Protein AF-A0A3D5HIS6-F1 (afdb_monomer_lite)

Structure (mmCIF, N/CA/C/O backbone):
data_AF-A0A3D5HIS6-F1
#
_entry.id   AF-A0A3D5HIS6-F1
#
loop_
_atom_site.group_PDB
_atom_site.id
_atom_site.type_symbol
_atom_site.label_atom_id
_atom_site.label_alt_id
_atom_site.label_comp_id
_atom_site.label_asym_id
_atom_site.label_entity_id
_atom_site.label_seq_id
_atom_site.pdbx_PDB_ins_code
_atom_site.Cartn_x
_atom_site.Cartn_y
_atom_site.Cartn_z
_atom_site.occupancy
_atom_site.B_iso_or_equiv
_atom_site.auth_seq_id
_atom_site.auth_comp_id
_atom_site.auth_asym_id
_atom_site.auth_atom_id
_atom_site.pdbx_PDB_model_num
ATOM 1 N N . MET A 1 1 ? -18.013 5.387 -0.058 1.00 93.88 1 MET A N 1
ATOM 2 C CA . MET A 1 1 ? -17.247 4.562 -1.020 1.00 93.88 1 MET A CA 1
ATOM 3 C C . MET A 1 1 ? -16.150 5.426 -1.607 1.00 93.88 1 MET A C 1
ATOM 5 O O . MET A 1 1 ? -16.463 6.542 -2.001 1.00 93.88 1 MET A O 1
ATOM 9 N N . LEU A 1 2 ? -14.917 4.927 -1.665 1.00 98.25 2 LEU A N 1
ATOM 10 C CA . LEU A 1 2 ? -13.799 5.549 -2.381 1.00 98.25 2 LEU A CA 1
ATOM 11 C C . LEU A 1 2 ? -13.524 4.740 -3.655 1.00 98.25 2 LEU A C 1
ATOM 13 O O . LEU A 1 2 ? -13.528 3.511 -3.612 1.00 98.25 2 LEU A O 1
ATOM 17 N N . VAL A 1 3 ? -13.306 5.417 -4.781 1.00 98.50 3 VAL A N 1
ATOM 18 C CA . VAL A 1 3 ? -12.911 4.791 -6.050 1.00 98.50 3 VAL A CA 1
ATOM 19 C C . VAL A 1 3 ? -11.575 5.385 -6.457 1.00 98.50 3 VAL A C 1
ATOM 21 O O . VAL A 1 3 ? -11.476 6.602 -6.593 1.00 98.50 3 VAL A O 1
ATOM 24 N N . ILE A 1 4 ? -10.573 4.533 -6.662 1.00 98.25 4 ILE A N 1
ATOM 25 C CA . ILE A 1 4 ? -9.292 4.934 -7.246 1.00 98.25 4 ILE A CA 1
ATOM 26 C C . ILE A 1 4 ? -9.256 4.338 -8.646 1.00 98.25 4 ILE A C 1
ATOM 28 O O . ILE A 1 4 ? -9.513 3.146 -8.819 1.00 98.25 4 ILE A O 1
ATOM 32 N N . ARG A 1 5 ? -8.994 5.181 -9.643 1.00 97.88 5 ARG A N 1
ATOM 33 C CA . ARG A 1 5 ? -8.943 4.793 -11.049 1.00 97.88 5 ARG A CA 1
ATOM 34 C C . ARG A 1 5 ? -7.647 5.297 -11.657 1.00 97.88 5 ARG A C 1
ATOM 36 O O . ARG A 1 5 ? -7.387 6.497 -11.619 1.00 97.88 5 ARG A O 1
ATOM 43 N N . ASP A 1 6 ? -6.903 4.384 -12.255 1.00 95.81 6 ASP A N 1
ATOM 44 C CA . ASP A 1 6 ? -5.800 4.706 -13.142 1.00 95.81 6 ASP A CA 1
ATOM 45 C C . ASP A 1 6 ? -6.384 5.163 -14.486 1.00 95.81 6 ASP A C 1
ATOM 47 O O . ASP A 1 6 ? -7.017 4.390 -15.204 1.00 95.81 6 ASP A O 1
ATOM 51 N N . THR A 1 7 ? -6.280 6.453 -14.796 1.00 96.25 7 THR A N 1
ATOM 52 C CA . THR A 1 7 ? -6.927 7.047 -15.976 1.00 96.25 7 THR A CA 1
ATOM 53 C C . THR A 1 7 ? -6.149 6.833 -17.269 1.00 96.25 7 THR A C 1
ATOM 55 O O . THR A 1 7 ? -6.760 6.896 -18.334 1.00 96.25 7 THR A O 1
ATOM 58 N N . HIS A 1 8 ? -4.845 6.561 -17.186 1.00 94.50 8 HIS A N 1
ATOM 59 C CA . HIS A 1 8 ? -3.951 6.477 -18.346 1.00 94.50 8 HIS A CA 1
ATOM 60 C C . HIS A 1 8 ? -3.177 5.155 -18.425 1.00 94.50 8 HIS A C 1
ATOM 62 O O . HIS A 1 8 ? -2.497 4.926 -19.421 1.00 94.50 8 HIS A O 1
ATOM 68 N N . GLY A 1 9 ? -3.327 4.276 -17.433 1.00 92.06 9 GLY A N 1
ATOM 69 C CA . GLY A 1 9 ? -2.542 3.055 -17.319 1.00 92.06 9 GLY A CA 1
ATOM 70 C C . GLY A 1 9 ? -1.185 3.329 -16.668 1.00 92.06 9 GLY A C 1
ATOM 71 O O . GLY A 1 9 ? -0.690 4.458 -16.667 1.00 92.06 9 GLY A O 1
ATOM 72 N N . GLN A 1 10 ? -0.576 2.271 -16.138 1.00 90.56 10 GLN A N 1
ATOM 73 C CA . GLN A 1 10 ? 0.780 2.248 -15.581 1.00 90.56 10 GLN A CA 1
ATOM 74 C C . GLN A 1 10 ? 1.061 3.229 -14.420 1.00 90.56 10 GLN A C 1
ATOM 76 O O . GLN A 1 10 ? 2.220 3.415 -14.049 1.00 90.56 10 GLN A O 1
ATOM 81 N N . GLN A 1 11 ? 0.046 3.834 -13.791 1.00 94.50 11 GLN A N 1
ATOM 82 C CA . GLN A 1 11 ? 0.251 4.698 -12.622 1.00 94.50 11 GLN A CA 1
ATOM 83 C C . GLN A 1 11 ? 0.082 3.908 -11.321 1.00 94.50 11 GLN A C 1
ATOM 85 O O . GLN A 1 11 ? -1.035 3.600 -10.906 1.00 94.50 11 GLN A O 1
ATOM 90 N N . ALA A 1 12 ? 1.184 3.677 -10.607 1.00 95.69 12 ALA A N 1
ATOM 91 C CA . ALA A 1 12 ? 1.134 3.177 -9.234 1.00 95.69 12 ALA A CA 1
ATOM 92 C C . ALA A 1 12 ? 0.640 4.260 -8.256 1.00 95.69 12 ALA A C 1
ATOM 94 O O . ALA A 1 12 ? 0.993 5.438 -8.383 1.00 95.69 12 ALA A O 1
ATOM 95 N N . VAL A 1 13 ? -0.152 3.864 -7.257 1.00 97.75 13 VAL A N 1
ATOM 96 C CA . VAL A 1 13 ? -0.633 4.761 -6.195 1.00 97.75 13 VAL A CA 1
ATOM 97 C C . VAL A 1 13 ? -0.320 4.163 -4.833 1.00 97.75 13 VAL A C 1
ATOM 99 O O . VAL A 1 13 ? -0.881 3.135 -4.451 1.00 97.75 13 VAL A O 1
ATOM 102 N N . ASP A 1 14 ? 0.513 4.857 -4.071 1.00 98.56 14 ASP A N 1
ATOM 103 C CA . ASP A 1 14 ? 0.811 4.483 -2.697 1.00 98.56 14 ASP A CA 1
ATOM 104 C C . ASP A 1 14 ? -0.322 4.985 -1.801 1.00 98.56 14 ASP A C 1
ATOM 106 O O . ASP A 1 14 ? -0.794 6.121 -1.926 1.00 98.56 14 ASP A O 1
ATOM 110 N N . PHE A 1 15 ? -0.765 4.136 -0.879 1.00 98.81 15 PHE A N 1
ATOM 111 C CA . PHE A 1 15 ? -1.974 4.356 -0.103 1.00 98.81 15 PHE A CA 1
ATOM 112 C C . PHE A 1 15 ? -1.792 4.015 1.373 1.00 98.81 15 PHE A C 1
ATOM 114 O O . PHE A 1 15 ? -1.429 2.892 1.733 1.00 98.81 15 PHE A O 1
ATOM 121 N N . LEU A 1 16 ? -2.135 4.974 2.227 1.00 98.81 16 LEU A N 1
ATOM 122 C CA . LEU A 1 16 ? -2.223 4.820 3.674 1.00 98.81 16 LEU A CA 1
ATOM 123 C C . LEU A 1 16 ? -3.676 5.002 4.118 1.00 98.81 16 LEU A C 1
ATOM 125 O O . LEU A 1 16 ? -4.426 5.795 3.543 1.00 98.81 16 LEU A O 1
ATOM 129 N N . CYS A 1 17 ? -4.076 4.284 5.165 1.00 98.75 17 CYS A N 1
ATOM 130 C CA . CYS A 1 17 ? -5.354 4.524 5.820 1.00 98.75 17 CYS A CA 1
ATOM 131 C C . CYS A 1 17 ? -5.275 4.374 7.338 1.00 98.75 17 CYS A C 1
ATOM 133 O O . CYS A 1 17 ? -4.459 3.617 7.868 1.00 98.75 17 CYS A O 1
ATOM 135 N N . TYR A 1 18 ? -6.139 5.118 8.020 1.00 98.75 18 TYR A N 1
ATOM 136 C CA . TYR A 1 18 ? -6.162 5.264 9.471 1.00 98.75 18 TYR A CA 1
ATOM 137 C C . TYR A 1 18 ? -7.598 5.252 9.978 1.00 98.75 18 TYR A C 1
ATOM 139 O O . TYR A 1 18 ? -8.512 5.669 9.260 1.00 98.75 18 TYR A O 1
ATOM 147 N N . ASP A 1 19 ? -7.793 4.849 11.230 1.00 98.62 19 ASP A N 1
ATOM 148 C CA . ASP A 1 19 ? -9.016 5.178 11.952 1.00 98.62 19 ASP A CA 1
ATOM 149 C C . ASP A 1 19 ? -9.089 6.703 12.122 1.00 98.62 19 ASP A C 1
ATOM 151 O O . ASP A 1 19 ? -8.255 7.300 12.804 1.00 98.62 19 ASP A O 1
ATOM 155 N N . ALA A 1 20 ? -10.065 7.351 11.482 1.00 98.12 20 ALA A N 1
ATOM 156 C CA . ALA A 1 20 ? -10.163 8.811 11.513 1.00 98.12 20 ALA A CA 1
ATOM 157 C C . ALA A 1 20 ? -10.425 9.346 12.929 1.00 98.12 20 ALA A C 1
ATOM 159 O O . ALA A 1 20 ? -10.013 10.459 13.252 1.00 98.12 20 ALA A O 1
ATOM 160 N N . ASP A 1 21 ? -11.080 8.546 13.774 1.00 97.81 21 ASP A N 1
ATOM 161 C CA . ASP A 1 21 ? -11.420 8.925 15.145 1.00 97.81 21 ASP A CA 1
ATOM 162 C C . ASP A 1 21 ? -10.237 8.686 16.111 1.00 97.81 21 ASP A C 1
ATOM 164 O O . ASP A 1 21 ? -10.213 9.213 17.226 1.00 97.81 21 ASP A O 1
ATOM 168 N N . LYS A 1 22 ? -9.232 7.904 15.687 1.00 97.31 22 LYS A N 1
ATOM 169 C CA . LYS A 1 22 ? -8.002 7.623 16.439 1.00 97.31 22 LYS A CA 1
ATOM 170 C C . LYS A 1 22 ? -6.831 7.326 15.482 1.00 97.31 22 LYS A C 1
ATOM 172 O O . LYS A 1 22 ? -6.452 6.166 15.344 1.00 97.31 22 LYS A O 1
ATOM 177 N N . PRO A 1 23 ? -6.180 8.345 14.886 1.00 96.69 23 PRO A N 1
ATOM 178 C CA . PRO A 1 23 ? -5.176 8.132 13.831 1.00 96.69 23 PRO A CA 1
ATOM 179 C C . PRO A 1 23 ? -3.915 7.352 14.240 1.00 96.69 23 PRO A C 1
ATOM 181 O O . PRO A 1 23 ? -3.133 6.945 13.383 1.00 96.69 23 PRO A O 1
ATOM 184 N N . SER A 1 24 ? -3.699 7.121 15.540 1.00 96.75 24 SER A N 1
ATOM 185 C CA . SER A 1 24 ? -2.661 6.202 16.021 1.00 96.75 24 SER A CA 1
ATOM 186 C C . SER A 1 24 ? -2.982 4.727 15.759 1.00 96.75 24 SER A C 1
ATOM 188 O O . SER A 1 24 ? -2.067 3.910 15.778 1.00 96.75 24 SER A O 1
ATOM 190 N N . ASP A 1 25 ? -4.248 4.384 15.501 1.00 98.38 25 ASP A N 1
ATOM 191 C CA . ASP A 1 25 ? -4.669 3.071 15.020 1.00 98.38 25 ASP A CA 1
ATOM 192 C C . ASP A 1 25 ? -4.777 3.103 13.491 1.00 98.38 25 ASP A C 1
ATOM 194 O O . ASP A 1 25 ? -5.645 3.747 12.896 1.00 98.38 25 ASP A O 1
ATOM 198 N N . ARG A 1 26 ? -3.816 2.456 12.847 1.00 98.06 26 ARG A N 1
ATOM 199 C CA . ARG A 1 26 ? -3.457 2.683 11.445 1.00 98.06 26 ARG A CA 1
ATOM 200 C C . ARG A 1 26 ? -3.283 1.377 10.706 1.00 98.06 26 ARG A C 1
ATOM 202 O O . ARG A 1 26 ? -3.137 0.338 11.343 1.00 98.06 26 ARG A O 1
ATOM 209 N N . TYR A 1 27 ? -3.318 1.432 9.378 1.00 98.75 27 TYR A N 1
ATOM 210 C CA . TYR A 1 27 ? -3.197 0.252 8.531 1.00 98.75 27 TYR A CA 1
ATOM 211 C C . TYR A 1 27 ? -2.015 -0.641 8.923 1.00 98.75 27 TYR A C 1
ATOM 213 O O . TYR A 1 27 ? -0.893 -0.181 9.127 1.00 98.75 27 TYR A O 1
ATOM 221 N N . SER A 1 28 ? -2.296 -1.937 8.969 1.00 98.69 28 SER A N 1
ATOM 222 C CA . SER A 1 28 ? -1.366 -2.988 9.327 1.00 98.69 28 SER A CA 1
ATOM 223 C C . SER A 1 28 ? -1.321 -4.021 8.206 1.00 98.69 28 SER A C 1
ATOM 225 O O . SER A 1 28 ? -2.204 -4.880 8.071 1.00 98.69 28 SER A O 1
ATOM 227 N N . ALA A 1 29 ? -0.262 -3.952 7.397 1.00 98.56 29 ALA A N 1
ATOM 228 C CA . ALA A 1 29 ? 0.006 -4.946 6.361 1.00 98.56 29 ALA A CA 1
ATOM 229 C C . ALA A 1 29 ? 0.113 -6.355 6.962 1.00 98.56 29 ALA A C 1
ATOM 231 O O . ALA A 1 29 ? -0.441 -7.310 6.425 1.00 98.56 29 ALA A O 1
ATOM 232 N N . THR A 1 30 ? 0.740 -6.488 8.134 1.00 98.31 30 THR A N 1
ATOM 233 C CA . THR A 1 30 ? 0.925 -7.781 8.806 1.00 98.31 30 THR A CA 1
ATOM 234 C C . THR A 1 30 ? -0.398 -8.395 9.256 1.00 98.31 30 THR A C 1
ATOM 236 O O . THR A 1 30 ? -0.620 -9.583 9.016 1.00 98.31 30 THR A O 1
ATOM 239 N N . ASN A 1 31 ? -1.306 -7.618 9.859 1.00 98.56 31 ASN A N 1
ATOM 240 C CA . ASN A 1 31 ? -2.640 -8.117 10.206 1.00 98.56 31 ASN A CA 1
ATOM 241 C C . ASN A 1 31 ? -3.441 -8.477 8.953 1.00 98.56 31 ASN A C 1
ATOM 243 O O . ASN A 1 31 ? -4.058 -9.539 8.921 1.00 98.56 31 ASN A O 1
ATOM 247 N N . THR A 1 32 ? -3.377 -7.641 7.917 1.00 98.75 32 THR A N 1
ATOM 248 C CA . THR A 1 32 ? -4.067 -7.877 6.643 1.00 98.75 32 THR A CA 1
ATOM 249 C C . THR A 1 32 ? -3.622 -9.186 6.002 1.00 98.75 32 THR A C 1
ATOM 251 O O . THR A 1 32 ? -4.456 -10.066 5.786 1.00 98.75 32 THR A O 1
ATOM 254 N N . VAL A 1 33 ? -2.314 -9.371 5.807 1.00 98.62 33 VAL A N 1
ATOM 255 C CA . VAL A 1 33 ? -1.724 -10.588 5.229 1.00 98.62 33 VAL A CA 1
ATOM 256 C C . VAL A 1 33 ? -2.042 -11.823 6.070 1.00 98.62 33 VAL A C 1
ATOM 258 O O . VAL A 1 33 ? -2.487 -12.836 5.532 1.00 98.62 33 VAL A O 1
ATOM 261 N N . LYS A 1 34 ? -1.872 -11.740 7.396 1.00 98.44 34 LYS A N 1
ATOM 262 C CA . LYS A 1 34 ? -2.134 -12.849 8.327 1.00 98.44 34 LYS A CA 1
ATOM 263 C C . LYS A 1 34 ? -3.588 -13.311 8.284 1.00 98.44 34 LYS A C 1
ATOM 265 O O . LYS A 1 34 ? -3.839 -14.510 8.247 1.00 98.44 34 LYS A O 1
ATOM 270 N N . VAL A 1 35 ? -4.540 -12.378 8.323 1.00 98.31 35 VAL A N 1
ATOM 271 C CA . VAL A 1 35 ? -5.971 -12.713 8.382 1.00 98.31 35 VAL A CA 1
ATOM 272 C C . VAL A 1 35 ? -6.465 -13.254 7.044 1.00 98.31 35 VAL A C 1
ATOM 274 O O . VAL A 1 35 ? -7.251 -14.197 7.028 1.00 98.31 35 VAL A O 1
ATOM 277 N N . GLN A 1 36 ? -6.010 -12.685 5.926 1.00 97.88 36 GLN A N 1
ATOM 278 C CA . GLN A 1 36 ? -6.449 -13.137 4.605 1.00 97.88 36 GLN A CA 1
ATOM 279 C C . GLN A 1 36 ? -5.681 -14.362 4.080 1.00 97.88 36 GLN A C 1
ATOM 281 O O . GLN A 1 36 ? -6.141 -15.004 3.140 1.00 97.88 36 GLN A O 1
ATOM 286 N N . GLY A 1 37 ? -4.510 -14.674 4.649 1.00 98.06 37 GLY A N 1
ATOM 287 C CA . GLY A 1 37 ? -3.656 -15.783 4.212 1.00 98.06 37 GLY A CA 1
ATOM 288 C C . GLY A 1 37 ? -3.012 -15.574 2.836 1.00 98.06 37 GLY A C 1
ATOM 289 O O . GLY A 1 37 ? -2.727 -16.543 2.139 1.00 98.06 37 GLY A O 1
ATOM 290 N N . ASN A 1 38 ? -2.819 -14.323 2.414 1.00 97.62 38 ASN A N 1
ATOM 291 C CA . ASN A 1 38 ? -2.268 -13.957 1.108 1.00 97.62 38 ASN A CA 1
ATOM 292 C C . ASN A 1 38 ? -1.446 -12.668 1.246 1.00 97.62 38 ASN A C 1
ATOM 294 O O . ASN A 1 38 ? -1.817 -11.788 2.019 1.00 97.62 38 ASN A O 1
ATOM 298 N N . VAL A 1 39 ? -0.344 -12.543 0.511 1.00 97.31 39 VAL A N 1
ATOM 299 C CA . VAL A 1 39 ? 0.499 -11.337 0.509 1.00 97.31 39 VAL A CA 1
ATOM 300 C C . VAL A 1 39 ? -0.026 -10.231 -0.408 1.00 97.31 39 VAL A C 1
ATOM 302 O O . VAL A 1 39 ? 0.355 -9.078 -0.243 1.00 97.31 39 VAL A O 1
ATOM 305 N N . TYR A 1 40 ? -0.921 -10.565 -1.340 1.00 98.06 40 TYR A N 1
ATOM 306 C CA . TYR A 1 40 ? -1.514 -9.607 -2.267 1.00 98.06 40 TYR A CA 1
ATOM 307 C C . TYR A 1 40 ? -2.856 -9.090 -1.773 1.00 98.06 40 TYR A C 1
ATOM 309 O O . TYR A 1 40 ? -3.728 -9.859 -1.366 1.00 98.06 40 TYR A O 1
ATOM 317 N N . VAL A 1 41 ? -3.045 -7.780 -1.862 1.00 98.50 41 VAL A N 1
ATOM 318 C CA . VAL A 1 41 ? -4.341 -7.135 -1.649 1.00 98.50 41 VAL A CA 1
ATOM 319 C C . VAL A 1 41 ? -5.136 -7.203 -2.954 1.00 98.50 41 VAL A C 1
ATOM 321 O O . VAL A 1 41 ? -4.596 -6.927 -4.022 1.00 98.50 41 VAL A O 1
ATOM 324 N N . GLY A 1 42 ? -6.419 -7.555 -2.879 1.00 98.25 42 GLY A N 1
ATOM 325 C CA . GLY A 1 42 ? -7.305 -7.583 -4.043 1.00 98.25 42 GLY A CA 1
ATOM 326 C C . GLY A 1 42 ? -8.776 -7.649 -3.647 1.00 98.25 42 GLY A C 1
ATOM 327 O O . GLY A 1 42 ? -9.127 -7.441 -2.483 1.00 98.25 42 GLY A O 1
ATOM 328 N N . LYS A 1 43 ? -9.672 -7.934 -4.600 1.00 98.62 43 LYS A N 1
ATOM 329 C CA . LYS A 1 43 ? -11.118 -8.046 -4.321 1.00 98.62 43 LYS A CA 1
ATOM 330 C C . LYS A 1 43 ? -11.401 -8.981 -3.137 1.00 98.62 43 LYS A C 1
ATOM 332 O O . LYS A 1 43 ? -11.035 -10.149 -3.143 1.00 98.62 43 LYS A O 1
ATOM 337 N N . GLY A 1 44 ? -12.155 -8.481 -2.160 1.00 98.50 44 GLY A N 1
ATOM 338 C CA . GLY A 1 44 ? -12.547 -9.220 -0.960 1.00 98.50 44 GLY A CA 1
ATOM 339 C C . GLY A 1 44 ? -11.639 -8.982 0.245 1.00 98.50 44 GLY A C 1
ATOM 340 O O . GLY A 1 44 ? -12.118 -9.168 1.367 1.00 98.50 44 GLY A O 1
ATOM 341 N N . THR A 1 45 ? -10.405 -8.506 0.042 1.00 98.81 45 THR A N 1
ATOM 342 C CA . THR A 1 45 ? -9.486 -8.138 1.124 1.00 98.81 45 THR A CA 1
ATOM 343 C C . THR A 1 45 ? -10.107 -7.081 2.034 1.00 98.81 45 THR A C 1
ATOM 345 O O . THR A 1 45 ? -10.695 -6.098 1.573 1.00 98.81 45 THR A O 1
ATOM 348 N N . VAL A 1 46 ? -9.944 -7.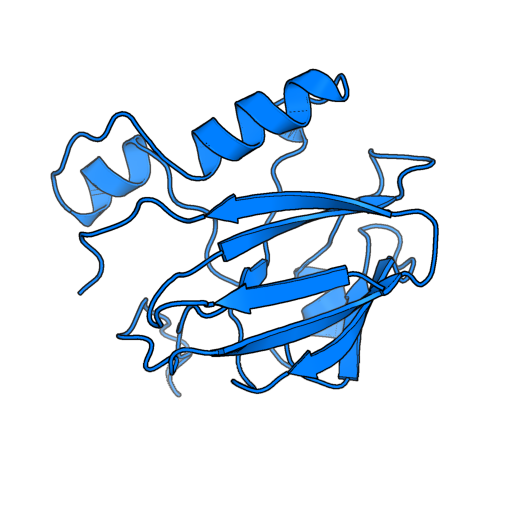278 3.341 1.00 98.88 46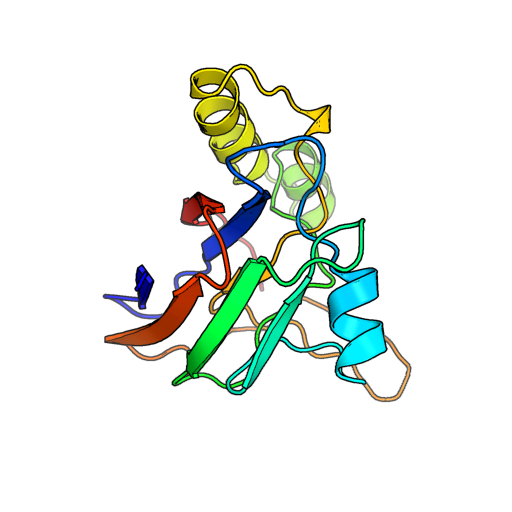 VAL A N 1
ATOM 349 C CA . VAL A 1 46 ? -10.196 -6.266 4.369 1.00 98.88 46 VAL A CA 1
ATOM 350 C C . VAL A 1 46 ? -8.845 -5.728 4.823 1.00 98.88 46 VAL A C 1
ATOM 352 O O . VAL A 1 46 ? -7.985 -6.502 5.228 1.00 98.88 46 VAL A O 1
ATOM 355 N N . LEU A 1 47 ? -8.663 -4.413 4.741 1.00 98.81 47 LEU A N 1
ATOM 356 C CA . LEU A 1 47 ? -7.513 -3.705 5.287 1.00 98.81 47 LEU A CA 1
ATOM 357 C C . LEU A 1 47 ? -7.753 -3.489 6.780 1.00 98.81 47 LEU A C 1
ATOM 359 O O . LEU A 1 47 ? -8.726 -2.834 7.169 1.00 98.81 47 LEU A O 1
ATOM 363 N N . TYR A 1 48 ? -6.881 -4.059 7.604 1.00 98.88 48 TYR A N 1
ATOM 364 C CA . TYR A 1 48 ? -6.992 -4.006 9.059 1.00 98.88 48 TYR A CA 1
ATOM 365 C C . TYR A 1 48 ? -6.061 -2.957 9.652 1.00 98.88 48 TYR A C 1
ATOM 367 O O . TYR A 1 48 ? -4.970 -2.726 9.135 1.00 98.88 48 TYR A O 1
ATOM 375 N N . ALA A 1 49 ? -6.482 -2.365 10.766 1.00 98.75 49 ALA A N 1
ATOM 376 C CA . ALA A 1 49 ? -5.630 -1.542 11.607 1.00 98.75 49 ALA A CA 1
ATOM 377 C C . ALA A 1 49 ? -4.706 -2.397 12.502 1.00 98.75 49 ALA A C 1
ATOM 379 O O . ALA A 1 49 ? -4.871 -3.620 12.604 1.00 98.75 49 ALA A O 1
ATOM 380 N N . ASP A 1 50 ? -3.762 -1.760 13.193 1.00 98.12 50 ASP A N 1
ATOM 381 C CA . ASP A 1 50 ? -2.883 -2.395 14.186 1.00 98.12 50 ASP A CA 1
ATOM 382 C C . ASP A 1 50 ? -3.679 -3.089 15.304 1.00 98.12 50 ASP A C 1
ATOM 384 O O . ASP A 1 50 ? -3.341 -4.206 15.705 1.00 98.12 50 ASP A O 1
ATOM 388 N N . SER A 1 51 ? -4.793 -2.494 15.741 1.00 98.19 51 SER A N 1
ATOM 389 C CA . SER A 1 51 ? -5.714 -3.095 16.718 1.00 98.19 51 SER A CA 1
ATOM 390 C C . SER A 1 51 ? -6.474 -4.330 16.210 1.00 98.19 51 SER A C 1
ATOM 392 O O . SER A 1 51 ? -7.124 -5.020 16.997 1.00 98.19 51 SER A O 1
ATOM 394 N N . GLY A 1 52 ? -6.440 -4.600 14.901 1.00 98.31 52 GLY A N 1
ATOM 395 C CA . GLY A 1 52 ? -7.290 -5.590 14.236 1.00 98.31 52 GLY A CA 1
ATOM 396 C C . GLY A 1 52 ? -8.678 -5.066 13.849 1.00 98.31 52 GLY A C 1
ATOM 397 O O . GLY A 1 52 ? -9.493 -5.833 13.336 1.00 98.31 52 GLY A O 1
ATOM 398 N N . LYS A 1 53 ? -8.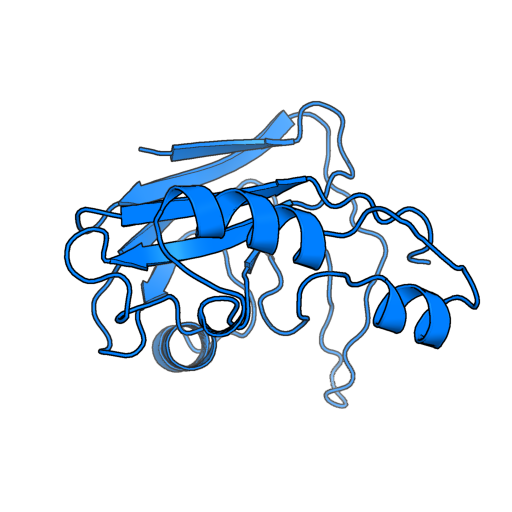967 -3.774 14.053 1.00 98.62 53 LYS A N 1
ATOM 399 C CA . LYS A 1 53 ? -10.195 -3.131 13.564 1.00 98.62 53 LYS A CA 1
ATOM 400 C C . LYS A 1 53 ? -10.226 -3.119 12.021 1.00 98.62 53 LYS A C 1
ATOM 402 O O . LYS A 1 53 ? -9.238 -2.715 11.407 1.00 98.62 53 LYS A O 1
ATOM 407 N N . PRO A 1 54 ? -11.329 -3.529 11.366 1.00 98.81 54 PRO A N 1
ATOM 408 C CA . PRO A 1 54 ? -11.507 -3.339 9.925 1.00 98.81 54 PRO A CA 1
ATOM 409 C C . PRO A 1 54 ? -11.576 -1.848 9.568 1.00 98.81 54 PRO A C 1
ATOM 411 O O . PRO A 1 54 ? -12.406 -1.130 10.123 1.00 98.81 54 PRO A O 1
ATOM 414 N N . LEU A 1 55 ? -10.742 -1.388 8.630 1.00 98.88 55 LEU A N 1
ATOM 415 C CA . LEU A 1 55 ? -10.766 -0.007 8.128 1.00 98.88 55 LEU A CA 1
ATOM 416 C C . LEU A 1 55 ? -11.511 0.073 6.794 1.00 98.88 55 LEU A C 1
ATOM 418 O O . LEU A 1 55 ? -12.506 0.784 6.652 1.00 98.88 55 LEU A O 1
ATOM 422 N N . LEU A 1 56 ? -11.042 -0.681 5.801 1.00 98.88 56 LEU A N 1
ATOM 423 C CA . LEU A 1 56 ? -11.560 -0.652 4.434 1.00 98.88 56 LEU A CA 1
ATOM 424 C C . LEU A 1 56 ? -11.730 -2.071 3.902 1.00 98.88 56 LEU A C 1
ATOM 426 O O . LEU A 1 56 ? -10.936 -2.952 4.210 1.00 98.88 56 LEU A O 1
ATOM 430 N N . LYS A 1 57 ? -12.717 -2.284 3.036 1.00 98.88 57 LYS A N 1
ATOM 431 C CA . LYS A 1 57 ? -12.867 -3.513 2.254 1.00 98.88 57 LYS A CA 1
ATOM 432 C C . LYS A 1 57 ? -12.763 -3.220 0.766 1.00 98.88 57 LYS A C 1
ATOM 434 O O . LYS A 1 57 ? -13.466 -2.345 0.255 1.00 98.88 57 LYS A O 1
ATOM 439 N N . VAL A 1 58 ? -11.955 -4.004 0.059 1.00 98.81 58 VAL A N 1
ATOM 440 C CA . VAL A 1 58 ? -11.893 -3.985 -1.405 1.00 98.81 58 VAL A CA 1
ATOM 441 C C . VAL A 1 58 ? -13.130 -4.695 -1.951 1.00 98.81 58 VAL A C 1
ATOM 443 O O . VAL A 1 58 ? -13.309 -5.904 -1.801 1.00 98.81 58 VAL A O 1
ATOM 446 N N . THR A 1 59 ? -14.031 -3.931 -2.555 1.00 98.81 59 THR A N 1
ATOM 447 C CA . THR A 1 59 ? -15.315 -4.431 -3.081 1.00 98.81 59 THR A CA 1
ATOM 448 C C . THR A 1 59 ? -15.266 -4.731 -4.576 1.00 98.81 59 THR A C 1
ATOM 450 O O . THR A 1 59 ? -15.979 -5.613 -5.056 1.00 98.81 59 THR A O 1
ATOM 453 N N . GLU A 1 60 ? -14.387 -4.040 -5.296 1.00 98.62 60 GLU A N 1
ATOM 454 C CA . GLU A 1 60 ? -14.134 -4.206 -6.722 1.00 98.62 60 GLU A CA 1
ATOM 455 C C . GLU A 1 60 ? -12.658 -3.935 -6.983 1.00 98.62 60 GLU A C 1
ATOM 457 O O . GLU A 1 60 ? -12.068 -3.079 -6.323 1.00 98.62 60 GLU A O 1
ATOM 462 N N . ASP A 1 61 ? -12.089 -4.689 -7.909 1.00 98.06 61 ASP A N 1
ATOM 463 C CA . ASP A 1 61 ? -10.690 -4.631 -8.309 1.00 98.06 61 ASP A CA 1
ATOM 464 C C . ASP A 1 61 ? -10.599 -5.259 -9.703 1.00 98.06 61 ASP A C 1
ATOM 466 O O . ASP A 1 61 ? -11.101 -6.368 -9.917 1.00 98.06 61 ASP A O 1
ATOM 470 N N . THR A 1 62 ? -10.040 -4.514 -10.653 1.00 97.19 62 THR A N 1
ATOM 471 C CA . THR A 1 62 ? -9.873 -4.944 -12.048 1.00 97.19 62 THR A CA 1
ATOM 472 C C . THR A 1 62 ? -8.467 -5.459 -12.360 1.00 97.19 62 THR A C 1
ATOM 474 O O . THR A 1 62 ? -8.224 -5.842 -13.499 1.00 97.19 62 THR A O 1
ATOM 477 N N . VAL A 1 63 ? -7.547 -5.457 -11.391 1.00 94.88 63 VAL A N 1
ATOM 478 C CA . VAL A 1 63 ? -6.145 -5.887 -11.542 1.00 94.88 63 VAL A CA 1
ATOM 479 C C . VAL A 1 63 ? -5.888 -7.195 -10.793 1.00 94.88 63 VAL A C 1
ATOM 481 O O . VAL A 1 63 ? -5.290 -8.118 -11.340 1.00 94.88 63 VAL A O 1
ATOM 484 N N . GLY A 1 64 ? -6.378 -7.321 -9.559 1.00 92.69 64 GLY A N 1
ATOM 485 C CA . GLY A 1 64 ? -6.436 -8.581 -8.811 1.00 92.69 64 GLY A CA 1
ATOM 486 C C . GLY A 1 64 ? -5.241 -8.883 -7.905 1.00 92.69 64 GLY A C 1
ATOM 487 O O . GLY A 1 64 ? -5.347 -9.777 -7.063 1.00 92.69 64 GLY A O 1
ATOM 488 N N . LYS A 1 65 ? -4.108 -8.187 -8.063 1.00 94.19 65 LYS A N 1
ATOM 489 C CA . LYS A 1 65 ? -2.897 -8.388 -7.249 1.00 94.19 65 LYS A CA 1
ATOM 490 C C . LYS A 1 65 ? -2.188 -7.062 -6.990 1.00 94.19 65 LYS A C 1
ATOM 492 O O . LYS A 1 65 ? -1.493 -6.555 -7.865 1.00 94.19 65 LYS A O 1
ATOM 497 N N . HIS A 1 66 ? -2.347 -6.528 -5.785 1.00 97.50 66 HIS A N 1
ATOM 498 C CA . HIS A 1 66 ? -1.675 -5.310 -5.339 1.00 97.50 66 HIS A CA 1
ATOM 499 C C . HIS A 1 66 ? -0.672 -5.611 -4.239 1.00 97.50 66 HIS A C 1
ATOM 501 O O . HIS A 1 66 ? -0.940 -6.410 -3.336 1.00 97.50 66 HIS A O 1
ATOM 507 N N . ASP A 1 67 ? 0.479 -4.958 -4.320 1.00 97.69 67 ASP A N 1
ATOM 508 C CA . ASP A 1 67 ? 1.536 -5.119 -3.340 1.00 97.69 67 ASP A CA 1
ATOM 509 C C . ASP A 1 67 ? 1.217 -4.391 -2.023 1.00 97.69 67 ASP A C 1
ATOM 511 O O . ASP A 1 67 ? 0.593 -3.330 -1.995 1.00 97.69 67 ASP A O 1
ATOM 515 N N . THR A 1 68 ? 1.666 -4.978 -0.918 1.00 98.25 68 THR A N 1
ATOM 516 C CA . THR A 1 68 ? 1.727 -4.327 0.399 1.00 98.25 68 THR A CA 1
ATOM 517 C C . THR A 1 68 ? 3.016 -4.682 1.152 1.00 98.25 68 THR A C 1
ATOM 519 O O . THR A 1 68 ? 3.114 -4.430 2.356 1.00 98.25 68 THR A O 1
ATOM 522 N N . ILE A 1 69 ? 3.982 -5.312 0.472 1.00 96.31 69 ILE A N 1
ATOM 523 C CA . ILE A 1 69 ? 5.263 -5.743 1.036 1.00 96.31 69 ILE A CA 1
ATOM 524 C C . ILE A 1 69 ? 6.310 -4.641 0.856 1.00 96.31 69 ILE A C 1
ATOM 526 O O . ILE A 1 69 ? 7.098 -4.393 1.770 1.00 96.31 69 ILE A O 1
ATOM 530 N N . TYR A 1 70 ? 6.336 -3.982 -0.307 1.00 95.12 70 TYR A N 1
ATOM 531 C CA . TYR A 1 70 ? 7.275 -2.898 -0.568 1.00 95.12 70 TYR A CA 1
ATOM 532 C C . TYR A 1 70 ? 6.759 -1.588 0.027 1.00 95.12 70 TYR A C 1
ATOM 534 O O . TYR A 1 70 ? 5.578 -1.258 -0.033 1.00 95.12 70 TYR A O 1
ATOM 542 N N . GLY A 1 71 ? 7.674 -0.822 0.613 1.00 94.75 71 GLY A N 1
ATOM 543 C CA . GLY A 1 71 ? 7.368 0.517 1.096 1.00 94.75 71 GLY A CA 1
ATOM 544 C C . GLY A 1 71 ? 7.332 1.540 -0.034 1.00 94.75 71 GLY A C 1
ATOM 545 O O . GLY A 1 71 ? 7.917 1.341 -1.103 1.00 94.75 71 GLY A O 1
ATOM 546 N N . CYS A 1 72 ? 6.704 2.671 0.263 1.00 96.81 72 CYS A N 1
ATOM 547 C CA . CYS A 1 72 ? 6.656 3.824 -0.616 1.00 96.81 72 CYS A CA 1
ATOM 548 C C . CYS A 1 72 ? 8.046 4.291 -1.077 1.00 96.81 72 CYS A C 1
ATOM 550 O O . CYS A 1 72 ? 9.055 4.126 -0.376 1.00 96.81 72 CYS A O 1
ATOM 552 N N . CYS A 1 73 ? 8.121 4.894 -2.268 1.00 96.25 73 CYS A N 1
ATOM 553 C CA . CYS A 1 73 ? 9.396 5.423 -2.750 1.00 96.25 73 CYS A CA 1
ATOM 554 C C . CYS A 1 73 ? 9.864 6.621 -1.905 1.00 96.25 73 CYS A C 1
ATOM 556 O O . CYS A 1 73 ? 9.060 7.394 -1.379 1.00 96.25 73 CYS A O 1
ATOM 558 N N . SER A 1 74 ? 11.181 6.791 -1.795 1.00 96.44 74 SER A N 1
ATOM 559 C CA . SER A 1 74 ? 11.822 7.897 -1.079 1.00 96.44 74 SER A CA 1
ATOM 560 C C . SER A 1 74 ? 13.066 8.353 -1.835 1.00 96.44 74 SER A C 1
ATOM 562 O O . SER A 1 74 ? 13.678 7.564 -2.559 1.00 96.44 74 SER A O 1
ATOM 564 N N . ASN A 1 75 ? 13.469 9.613 -1.661 1.00 96.00 75 ASN A N 1
ATOM 565 C CA . ASN A 1 75 ? 14.655 10.145 -2.338 1.00 96.00 75 ASN A CA 1
ATOM 566 C C . ASN A 1 75 ? 15.928 9.327 -2.026 1.00 96.00 75 ASN A C 1
ATOM 568 O O . ASN A 1 75 ? 16.633 8.978 -2.975 1.00 96.00 75 ASN A O 1
ATOM 572 N 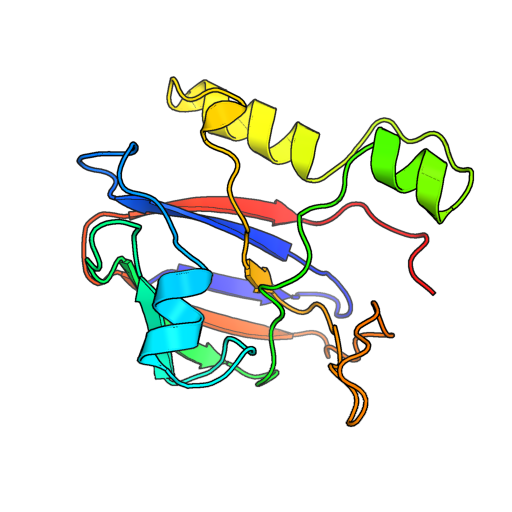N . PRO A 1 76 ? 16.201 8.926 -0.760 1.00 95.12 76 PRO A N 1
ATOM 573 C CA . PRO A 1 76 ? 17.339 8.056 -0.455 1.00 95.12 76 PRO A CA 1
ATOM 574 C C . PRO A 1 76 ? 17.239 6.668 -1.101 1.00 95.12 76 PRO A C 1
ATOM 576 O O . PRO A 1 76 ? 18.242 6.145 -1.580 1.00 95.12 76 PRO A O 1
ATOM 579 N N . ASN A 1 77 ? 16.040 6.073 -1.165 1.00 93.19 77 ASN A N 1
ATOM 580 C CA . ASN A 1 77 ? 15.853 4.775 -1.823 1.00 93.19 77 ASN A CA 1
ATOM 581 C C . ASN A 1 77 ? 16.067 4.867 -3.337 1.00 93.19 77 ASN A C 1
ATOM 583 O O . ASN A 1 77 ? 16.598 3.930 -3.928 1.00 93.19 77 ASN A O 1
ATOM 587 N N . ASN A 1 78 ? 15.685 5.980 -3.963 1.00 93.38 78 ASN A N 1
ATOM 588 C CA . ASN A 1 78 ? 15.913 6.210 -5.388 1.00 93.38 78 ASN A CA 1
ATOM 589 C C . ASN A 1 78 ? 17.410 6.349 -5.701 1.00 93.38 78 ASN A C 1
ATOM 591 O O . ASN A 1 78 ? 17.887 5.755 -6.668 1.00 93.38 78 ASN A O 1
ATOM 595 N N . GLU A 1 79 ? 18.164 7.058 -4.856 1.00 94.75 79 GLU A N 1
ATOM 596 C CA . GLU A 1 79 ? 19.622 7.154 -4.992 1.00 94.75 79 GLU A CA 1
ATOM 597 C C . GLU A 1 79 ? 20.286 5.785 -4.792 1.00 94.75 79 GLU A C 1
ATOM 599 O O . GLU A 1 79 ? 21.117 5.385 -5.603 1.00 94.75 79 GLU A O 1
ATOM 604 N N . LEU A 1 80 ? 19.862 5.021 -3.780 1.00 93.38 80 LEU A N 1
ATOM 605 C CA . LEU A 1 80 ? 20.395 3.684 -3.507 1.00 93.38 80 LEU A CA 1
ATOM 606 C C . LEU A 1 80 ? 20.110 2.681 -4.636 1.00 93.38 80 LEU A C 1
ATOM 608 O O . LEU A 1 80 ? 20.995 1.919 -5.017 1.00 93.38 80 LEU A O 1
ATOM 612 N N . ARG A 1 81 ? 18.871 2.638 -5.139 1.00 89.56 81 ARG A N 1
ATOM 613 C CA . ARG A 1 81 ? 18.429 1.616 -6.103 1.00 89.56 81 ARG A CA 1
ATOM 614 C C . ARG A 1 81 ? 18.795 1.951 -7.543 1.00 89.56 81 ARG A C 1
ATOM 616 O O . ARG A 1 81 ? 19.064 1.037 -8.315 1.00 89.56 81 ARG A O 1
ATOM 623 N N . TYR A 1 82 ? 18.777 3.234 -7.898 1.00 90.88 82 TYR A N 1
ATOM 624 C CA . TYR A 1 82 ? 18.871 3.680 -9.290 1.00 90.88 82 TYR A CA 1
ATOM 625 C C . TYR A 1 82 ? 20.034 4.642 -9.542 1.00 90.88 82 TYR A C 1
ATOM 627 O O . TYR A 1 82 ? 20.279 5.006 -10.688 1.00 90.88 82 TYR A O 1
ATOM 635 N N . GLY A 1 83 ? 20.751 5.081 -8.502 1.00 93.75 83 GLY A N 1
ATOM 636 C CA . GLY A 1 83 ? 21.806 6.089 -8.637 1.00 93.75 83 GLY A CA 1
ATOM 637 C C . GLY A 1 83 ? 21.277 7.476 -9.016 1.00 93.75 83 GLY A C 1
ATOM 638 O O . GLY A 1 83 ? 22.050 8.327 -9.453 1.00 93.75 83 GLY A O 1
ATOM 639 N N . VAL A 1 84 ? 19.967 7.716 -8.870 1.00 91.50 84 VAL A N 1
ATOM 640 C CA . VAL A 1 84 ? 19.311 8.967 -9.271 1.00 91.50 84 VAL A CA 1
ATOM 641 C C . VAL A 1 84 ? 18.908 9.773 -8.045 1.00 91.50 84 VAL A C 1
ATOM 643 O O . VAL A 1 84 ? 18.119 9.327 -7.211 1.00 91.50 84 VAL A O 1
ATOM 646 N N . LYS A 1 85 ? 19.394 11.015 -7.974 1.00 93.12 85 LYS A N 1
ATOM 647 C CA . LYS A 1 85 ? 18.914 12.000 -7.002 1.00 93.12 85 LYS A CA 1
ATOM 648 C C . LYS A 1 85 ? 17.590 12.576 -7.481 1.00 93.12 85 LYS A C 1
ATOM 650 O O . LYS A 1 85 ? 17.513 13.173 -8.549 1.00 93.12 85 LYS A O 1
ATOM 655 N N . THR A 1 86 ? 16.559 12.401 -6.670 1.00 92.06 86 THR A N 1
ATOM 656 C CA . THR A 1 86 ? 15.197 12.881 -6.936 1.00 92.06 86 THR A CA 1
ATOM 657 C C . THR A 1 86 ? 14.818 13.934 -5.901 1.00 92.06 86 THR A C 1
ATOM 659 O O . THR A 1 86 ? 15.350 13.905 -4.791 1.00 92.06 86 THR A O 1
ATOM 662 N N . THR A 1 87 ? 13.900 14.846 -6.229 1.00 90.56 87 THR A N 1
ATOM 663 C CA . THR A 1 87 ? 13.295 15.785 -5.260 1.00 90.56 87 THR A CA 1
ATOM 664 C C . THR A 1 87 ? 11.908 15.330 -4.818 1.00 90.56 87 THR A C 1
ATOM 666 O O . THR A 1 87 ? 11.580 15.445 -3.643 1.00 90.56 87 THR A O 1
ATOM 669 N N . GLU A 1 88 ? 11.154 14.697 -5.716 1.00 94.00 88 GLU A N 1
ATOM 670 C CA . GLU A 1 88 ? 9.816 14.174 -5.441 1.00 94.00 88 GLU A CA 1
ATOM 671 C C . GLU A 1 88 ? 9.846 12.689 -5.063 1.00 94.00 88 GLU A C 1
ATOM 673 O O . GLU A 1 88 ? 10.596 11.895 -5.637 1.00 94.00 88 GLU A O 1
ATOM 678 N N . SER A 1 89 ? 9.004 12.300 -4.107 1.00 97.38 89 SER A N 1
ATOM 679 C CA . SER A 1 89 ? 8.788 10.907 -3.718 1.00 97.38 89 SER A CA 1
ATOM 680 C C . SER A 1 89 ? 7.433 10.717 -3.029 1.00 97.38 89 SER A C 1
ATOM 682 O O . SER A 1 89 ? 6.831 11.667 -2.528 1.00 97.38 89 SER A O 1
ATOM 684 N N . CYS A 1 90 ? 6.956 9.478 -2.937 1.00 98.25 90 CYS A N 1
ATOM 685 C CA . CYS A 1 90 ? 5.760 9.177 -2.152 1.00 98.25 90 CYS A CA 1
ATOM 686 C C . CYS A 1 90 ? 5.954 9.487 -0.670 1.00 98.25 90 CYS A C 1
ATOM 688 O O . CYS A 1 90 ? 5.035 9.978 -0.023 1.00 98.25 90 CYS A O 1
ATOM 690 N N . TYR A 1 91 ? 7.157 9.265 -0.140 1.00 97.94 91 TYR A N 1
ATOM 691 C CA . TYR A 1 91 ? 7.483 9.606 1.239 1.00 97.94 91 TYR A CA 1
ATOM 692 C C . TYR A 1 91 ? 7.322 11.109 1.519 1.00 97.94 91 TYR A C 1
ATOM 694 O O . TYR A 1 91 ? 6.744 11.498 2.538 1.00 97.94 91 TYR A O 1
ATOM 702 N N . THR A 1 92 ? 7.785 11.974 0.608 1.00 97.25 92 THR A N 1
ATOM 703 C CA . THR A 1 92 ? 7.603 13.430 0.737 1.00 97.25 92 THR A CA 1
ATOM 704 C C . THR A 1 92 ? 6.139 13.827 0.568 1.00 97.25 92 THR A C 1
ATOM 706 O O . THR A 1 92 ? 5.650 14.628 1.364 1.00 97.25 92 THR A O 1
ATOM 709 N N . ASN A 1 93 ? 5.418 13.216 -0.379 1.00 98.31 93 ASN A N 1
ATOM 710 C CA . ASN A 1 93 ? 3.982 13.450 -0.577 1.00 98.31 93 ASN A CA 1
ATOM 711 C C . ASN A 1 93 ? 3.174 13.085 0.677 1.00 98.31 93 ASN A C 1
ATOM 713 O O . ASN A 1 93 ? 2.383 13.890 1.165 1.00 98.31 93 ASN A O 1
ATOM 717 N N . PHE A 1 94 ? 3.420 11.905 1.253 1.00 98.50 94 PHE A N 1
ATOM 718 C CA . PHE A 1 94 ? 2.796 11.485 2.504 1.00 98.50 94 PHE A CA 1
ATOM 719 C C . PHE A 1 94 ? 3.139 12.415 3.656 1.00 98.50 94 PHE A C 1
ATOM 721 O O . PHE A 1 94 ? 2.241 12.800 4.394 1.00 98.50 94 PHE A O 1
ATOM 728 N N . THR A 1 95 ? 4.401 12.818 3.799 1.00 97.62 95 THR A N 1
ATOM 729 C CA . THR A 1 95 ? 4.804 13.747 4.864 1.00 97.62 95 THR A CA 1
ATOM 730 C C . THR A 1 95 ? 4.028 15.064 4.772 1.00 97.62 95 THR A C 1
ATOM 732 O O . THR A 1 95 ? 3.498 15.531 5.778 1.00 97.62 95 THR A O 1
ATOM 735 N N . GLN A 1 96 ? 3.919 15.644 3.573 1.00 97.75 96 GLN A N 1
ATOM 736 C CA . GLN A 1 96 ? 3.184 16.893 3.351 1.00 97.75 96 GLN A CA 1
ATOM 737 C C . GLN A 1 96 ? 1.684 16.745 3.626 1.00 97.75 96 GLN A C 1
ATOM 739 O O . GLN A 1 96 ? 1.079 17.637 4.221 1.00 97.75 96 GLN A O 1
ATOM 744 N N . GLU A 1 97 ? 1.075 15.636 3.202 1.00 98.06 97 GLU A N 1
ATOM 745 C CA . GLU A 1 97 ? -0.361 15.428 3.387 1.00 98.06 97 GLU A CA 1
ATOM 746 C C . GLU A 1 97 ? -0.707 15.117 4.848 1.00 98.06 97 GLU A C 1
ATOM 748 O O . GLU A 1 97 ? -1.615 15.723 5.411 1.00 98.06 97 GLU A O 1
ATOM 753 N N . LEU A 1 98 ? 0.068 14.254 5.508 1.00 98.19 98 LEU A N 1
ATOM 754 C CA . LEU A 1 98 ? -0.120 13.893 6.916 1.00 98.19 98 LEU A CA 1
ATOM 755 C C . LEU A 1 98 ? 0.032 15.101 7.853 1.00 98.19 98 LEU A C 1
ATOM 757 O O . LEU A 1 98 ? -0.734 15.236 8.809 1.00 98.19 98 LEU A O 1
ATOM 761 N N . GLN A 1 99 ? 0.941 16.032 7.547 1.00 98.00 99 GLN A N 1
ATOM 762 C CA . GLN A 1 99 ? 1.114 17.262 8.329 1.00 98.00 99 GLN A CA 1
ATOM 763 C C . GLN A 1 99 ? -0.161 18.110 8.405 1.00 98.00 99 GLN A C 1
ATOM 765 O O . GLN A 1 99 ? -0.432 18.712 9.446 1.00 98.00 99 GLN A O 1
ATOM 770 N N . LYS A 1 100 ? -0.992 18.116 7.354 1.00 97.56 100 LYS A N 1
ATOM 771 C CA . LYS A 1 100 ? -2.287 18.826 7.350 1.00 97.56 100 LYS A CA 1
ATOM 772 C C . LYS A 1 100 ? -3.274 18.251 8.371 1.00 97.56 100 LYS A C 1
ATOM 774 O O . LYS A 1 100 ? -4.210 18.938 8.770 1.00 97.56 100 LYS A O 1
ATOM 779 N N . HIS A 1 101 ? -3.036 17.020 8.819 1.00 96.62 101 HIS A N 1
ATOM 780 C CA . HIS A 1 101 ? -3.816 16.309 9.826 1.00 96.62 101 HIS A CA 1
ATOM 781 C C . HIS A 1 101 ? -3.121 16.254 11.197 1.00 96.62 101 HIS A C 1
ATOM 783 O O . HIS A 1 101 ? -3.536 15.488 12.065 1.00 96.62 101 HIS A O 1
ATOM 789 N N . GLY A 1 102 ? -2.070 17.056 11.416 1.00 96.81 102 GLY A N 1
ATOM 790 C CA . GLY A 1 102 ? -1.312 17.058 12.673 1.00 96.81 102 GLY A CA 1
ATOM 791 C C . GLY A 1 102 ? -0.494 15.783 12.898 1.00 96.81 102 GLY A C 1
ATOM 792 O O . GLY A 1 102 ? -0.121 15.486 14.030 1.00 96.81 102 GLY A O 1
ATOM 793 N N . MET A 1 103 ? -0.236 15.025 11.832 1.00 98.00 103 MET A N 1
ATOM 794 C CA . MET A 1 103 ? 0.533 13.785 11.848 1.00 98.00 103 MET A CA 1
ATOM 795 C C . MET A 1 103 ? 1.926 14.035 11.268 1.00 98.00 103 MET A C 1
ATOM 797 O O . MET A 1 103 ? 2.108 14.869 10.382 1.00 98.00 103 MET A O 1
ATOM 801 N N . ASP A 1 104 ? 2.923 13.315 11.770 1.00 96.69 104 ASP A N 1
ATOM 802 C CA . ASP A 1 104 ? 4.305 13.416 11.306 1.00 96.69 104 ASP A CA 1
ATOM 803 C C . ASP A 1 104 ? 4.765 12.132 10.598 1.00 96.69 104 ASP A C 1
ATOM 805 O O . ASP A 1 104 ? 3.995 11.195 10.365 1.00 96.69 104 ASP A O 1
ATOM 809 N N . VAL A 1 105 ? 6.053 12.080 10.262 1.00 96.50 105 VAL A N 1
ATOM 810 C CA . VAL A 1 105 ? 6.682 10.945 9.578 1.00 96.50 105 VAL A CA 1
ATOM 811 C C . VAL A 1 105 ? 6.537 9.614 10.319 1.00 96.50 105 VAL A C 1
ATOM 813 O O . VAL A 1 105 ? 6.573 8.566 9.682 1.00 96.50 105 VAL A O 1
ATOM 816 N N . THR A 1 106 ? 6.314 9.617 11.640 1.00 96.81 106 THR A N 1
ATOM 817 C CA . THR A 1 106 ? 6.094 8.379 12.407 1.00 96.81 106 THR A CA 1
ATOM 818 C C . THR A 1 106 ? 4.769 7.710 12.056 1.00 96.81 106 THR A C 1
ATOM 820 O O . THR A 1 106 ? 4.559 6.545 12.399 1.00 96.81 106 THR A O 1
ATOM 823 N N . SER A 1 107 ? 3.878 8.431 11.372 1.00 97.56 107 SER A N 1
ATOM 824 C CA . SER A 1 107 ? 2.600 7.929 10.873 1.00 97.56 107 SER A CA 1
ATOM 825 C C . SER A 1 107 ? 2.706 7.213 9.529 1.00 97.56 107 SER A C 1
ATOM 827 O O . SER A 1 107 ? 1.742 6.560 9.125 1.00 97.56 107 SER A O 1
ATOM 829 N N . ILE A 1 108 ? 3.851 7.298 8.849 1.00 98.00 108 ILE A N 1
ATOM 830 C CA . ILE A 1 108 ? 4.119 6.535 7.630 1.00 98.00 108 ILE A CA 1
ATOM 831 C C . ILE A 1 108 ? 4.459 5.097 8.041 1.00 98.00 108 ILE A C 1
ATOM 833 O O . ILE A 1 108 ? 5.442 4.837 8.731 1.00 98.00 108 ILE A O 1
ATOM 837 N N . VAL A 1 109 ? 3.606 4.164 7.632 1.00 96.69 109 VAL A N 1
ATOM 838 C CA . VAL A 1 109 ? 3.692 2.720 7.906 1.00 96.69 109 VAL A CA 1
ATOM 839 C C . VAL A 1 109 ? 3.822 1.953 6.585 1.00 96.69 109 VAL A C 1
ATOM 841 O O . VAL A 1 109 ? 3.771 2.594 5.531 1.00 96.69 109 VAL A O 1
ATOM 844 N N . PRO A 1 110 ? 3.984 0.611 6.579 1.00 97.56 110 PRO A N 1
ATOM 845 C CA . PRO A 1 110 ? 3.823 -0.154 5.346 1.00 97.56 110 PRO A CA 1
ATOM 846 C C . PRO A 1 110 ? 2.512 0.224 4.654 1.00 97.56 110 PRO A C 1
ATOM 848 O O . PRO A 1 110 ? 1.463 0.243 5.292 1.00 97.56 110 PRO A O 1
ATOM 851 N N . ASN A 1 111 ? 2.581 0.569 3.375 1.00 98.12 111 ASN A N 1
ATOM 852 C CA . ASN A 1 111 ? 1.448 1.059 2.602 1.00 98.12 111 ASN A CA 1
ATOM 853 C C . ASN A 1 111 ? 0.929 -0.025 1.650 1.00 98.12 111 ASN A C 1
ATOM 855 O O . ASN A 1 111 ? 1.589 -1.036 1.417 1.00 98.12 111 ASN A O 1
ATOM 859 N N . VAL A 1 112 ? -0.259 0.196 1.089 1.00 98.62 112 VAL A N 1
ATOM 860 C CA . VAL A 1 112 ? -0.704 -0.554 -0.092 1.00 98.62 112 VAL A CA 1
ATOM 861 C C . VAL A 1 112 ? -0.197 0.183 -1.329 1.00 98.62 112 VAL A C 1
ATOM 863 O O . VAL A 1 112 ? -0.290 1.409 -1.386 1.00 98.62 112 VAL A O 1
ATOM 866 N N . ASN A 1 113 ? 0.338 -0.543 -2.305 1.00 97.94 113 ASN A N 1
ATOM 867 C CA . ASN A 1 113 ? 0.750 -0.020 -3.603 1.00 97.94 113 ASN A CA 1
ATOM 868 C C . ASN A 1 113 ? -0.288 -0.450 -4.650 1.00 97.94 113 ASN A C 1
ATOM 870 O O . ASN A 1 113 ? -0.185 -1.518 -5.264 1.00 97.94 113 ASN A O 1
ATOM 874 N N . TRP A 1 114 ? -1.333 0.358 -4.839 1.00 98.00 114 TRP A N 1
ATOM 875 C CA . TRP A 1 114 ? -2.329 0.092 -5.876 1.00 98.00 114 TRP A CA 1
ATOM 876 C C . TRP A 1 114 ? -1.673 0.160 -7.251 1.00 98.00 114 TRP A C 1
ATOM 878 O O . TRP A 1 114 ? -0.811 1.002 -7.493 1.00 98.00 114 TRP A O 1
ATOM 888 N N . PHE A 1 115 ? -2.104 -0.726 -8.149 1.00 96.44 115 PHE A N 1
ATOM 889 C CA . PHE A 1 115 ? -1.623 -0.821 -9.536 1.00 96.44 115 PHE A CA 1
ATOM 890 C C . PHE A 1 115 ? -0.126 -1.157 -9.708 1.00 96.44 115 PHE A C 1
ATOM 892 O O . PHE A 1 115 ? 0.332 -1.292 -10.835 1.00 96.44 115 PHE A O 1
ATOM 899 N N . MET A 1 116 ? 0.628 -1.362 -8.624 1.00 94.88 116 MET A N 1
ATOM 900 C CA . MET A 1 116 ? 2.027 -1.794 -8.664 1.00 94.88 116 MET A CA 1
ATOM 901 C C . MET A 1 116 ? 2.146 -3.323 -8.626 1.00 94.88 116 MET A C 1
ATOM 903 O O . MET A 1 116 ? 1.433 -3.985 -7.869 1.00 94.88 116 MET A O 1
ATOM 907 N N . SER A 1 117 ? 3.086 -3.875 -9.400 1.00 93.44 117 SER A N 1
ATOM 908 C CA . SER A 1 117 ? 3.382 -5.310 -9.446 1.00 93.44 117 SER A CA 1
ATOM 909 C C . SER A 1 117 ? 4.668 -5.639 -8.684 1.00 93.44 117 SER A C 1
ATOM 911 O O . SER A 1 117 ? 5.747 -5.137 -9.008 1.00 93.44 117 SER A O 1
ATOM 913 N N . VAL A 1 118 ? 4.550 -6.499 -7.669 1.00 94.94 118 VAL A N 1
ATOM 914 C CA . VAL A 1 118 ? 5.682 -7.064 -6.916 1.00 94.94 118 VAL A CA 1
ATOM 915 C C . VAL A 1 118 ? 5.481 -8.580 -6.776 1.00 94.94 118 VAL A C 1
ATOM 917 O O . VAL A 1 118 ? 4.921 -9.051 -5.780 1.00 94.94 118 VAL A O 1
ATOM 920 N N . PRO A 1 119 ? 5.845 -9.386 -7.787 1.00 94.94 119 PRO A N 1
ATOM 921 C CA . PRO A 1 119 ? 5.772 -10.840 -7.687 1.00 94.94 119 PRO A CA 1
ATOM 922 C C . PRO A 1 119 ? 6.689 -11.370 -6.573 1.00 94.94 119 PRO A C 1
ATOM 924 O O . PRO A 1 119 ? 7.839 -10.953 -6.464 1.00 94.94 119 PRO A O 1
ATOM 927 N N . VAL A 1 120 ? 6.177 -12.309 -5.775 1.00 96.56 120 VAL A N 1
ATOM 928 C CA . VAL A 1 120 ? 6.947 -13.168 -4.871 1.00 96.56 120 VAL A CA 1
ATOM 929 C C . VAL A 1 120 ? 7.144 -14.496 -5.595 1.00 96.56 120 VAL A C 1
ATOM 931 O O . VAL A 1 120 ? 6.161 -15.135 -5.976 1.00 96.56 120 VAL A O 1
ATOM 934 N N . LEU A 1 121 ? 8.396 -14.871 -5.839 1.00 96.56 121 LEU A N 1
ATOM 935 C CA . LEU A 1 121 ? 8.776 -16.099 -6.536 1.00 96.56 121 LEU A CA 1
ATOM 936 C C . LEU A 1 121 ? 8.802 -17.297 -5.576 1.00 96.56 121 LEU A C 1
ATOM 938 O O . LEU A 1 121 ? 8.747 -17.138 -4.357 1.00 96.56 121 LEU A O 1
ATOM 942 N N . ASP A 1 122 ? 8.916 -18.505 -6.129 1.00 97.25 122 ASP A N 1
ATOM 943 C CA . ASP A 1 122 ? 8.884 -19.761 -5.362 1.00 97.25 122 ASP A CA 1
ATOM 944 C C . ASP A 1 122 ? 10.014 -19.871 -4.320 1.00 97.25 122 ASP A C 1
ATOM 946 O O . ASP A 1 122 ? 9.853 -20.532 -3.295 1.00 97.25 122 ASP A O 1
ATOM 950 N N . ASP A 1 123 ? 11.149 -19.207 -4.556 1.00 97.25 123 ASP A N 1
ATOM 951 C CA . ASP A 1 123 ? 12.276 -19.128 -3.617 1.00 97.25 123 ASP A CA 1
ATOM 952 C C . ASP A 1 123 ? 12.096 -18.047 -2.532 1.00 97.25 123 ASP A C 1
ATOM 954 O O . ASP A 1 123 ? 12.964 -17.864 -1.677 1.00 97.25 123 ASP A O 1
ATOM 958 N N . GLY A 1 124 ? 10.966 -17.335 -2.554 1.00 96.19 124 GLY A N 1
ATOM 959 C CA . GLY A 1 124 ? 10.635 -16.243 -1.645 1.00 96.19 124 GLY A CA 1
ATOM 960 C C . GLY A 1 124 ? 11.238 -14.892 -2.031 1.00 96.19 124 GLY A C 1
ATOM 961 O O . GLY A 1 124 ? 11.008 -13.910 -1.320 1.00 96.19 124 GLY A O 1
ATOM 962 N N . SER A 1 125 ? 11.991 -14.802 -3.131 1.00 96.12 125 SER A N 1
ATOM 963 C CA . SER A 1 125 ? 12.467 -13.516 -3.635 1.00 96.12 125 SER A CA 1
ATOM 964 C C . SER A 1 125 ? 11.301 -12.667 -4.141 1.00 96.12 125 SER A C 1
ATOM 966 O O . SER A 1 125 ? 10.303 -13.175 -4.648 1.00 96.12 125 SER A O 1
ATOM 968 N N . ALA A 1 126 ? 11.414 -11.351 -3.979 1.00 95.12 126 ALA A N 1
ATOM 969 C CA . ALA A 1 126 ? 10.405 -10.405 -4.426 1.00 95.12 126 ALA A CA 1
ATOM 970 C C . ALA A 1 126 ? 11.076 -9.169 -5.008 1.00 95.12 126 ALA A C 1
ATOM 972 O O . ALA A 1 126 ? 12.063 -8.677 -4.457 1.00 95.12 126 ALA A O 1
ATOM 973 N N . GLY A 1 127 ? 10.525 -8.646 -6.097 1.00 92.00 127 GLY A N 1
ATOM 974 C CA . GLY A 1 127 ? 11.082 -7.511 -6.823 1.00 92.00 127 GLY A CA 1
ATOM 975 C C . GLY A 1 127 ? 9.992 -6.722 -7.518 1.00 92.00 127 GLY A C 1
ATOM 976 O O . GLY A 1 127 ? 8.947 -7.271 -7.852 1.00 92.00 127 GLY A O 1
ATOM 977 N N . VAL A 1 128 ? 10.238 -5.433 -7.736 1.00 90.81 128 VAL A N 1
ATOM 978 C CA . VAL A 1 128 ? 9.360 -4.631 -8.590 1.00 90.81 128 VAL A CA 1
ATOM 979 C C . VAL A 1 128 ? 9.466 -5.166 -10.012 1.00 90.81 128 VAL A C 1
ATOM 981 O O . VAL A 1 128 ? 10.577 -5.333 -10.513 1.00 90.81 128 VAL A O 1
ATOM 984 N N . ALA A 1 129 ? 8.322 -5.439 -10.626 1.00 89.06 129 ALA A N 1
ATOM 985 C CA . ALA A 1 129 ? 8.220 -5.853 -12.016 1.00 89.06 129 ALA A CA 1
ATOM 986 C C . ALA A 1 129 ? 7.324 -4.878 -12.783 1.00 89.06 129 ALA A C 1
ATOM 988 O O . ALA A 1 129 ? 6.525 -4.153 -12.180 1.00 89.06 129 ALA A O 1
ATOM 989 N N . GLU A 1 130 ? 7.426 -4.904 -14.110 1.00 83.44 130 GLU A N 1
ATOM 990 C CA . GLU A 1 130 ? 6.546 -4.141 -14.987 1.00 83.44 130 GLU A CA 1
ATOM 991 C C . GLU A 1 130 ? 5.075 -4.453 -14.660 1.00 83.44 130 GLU A C 1
ATOM 993 O O . GLU A 1 130 ? 4.638 -5.611 -14.636 1.00 83.44 130 GLU A O 1
ATOM 998 N N . ALA A 1 131 ? 4.310 -3.406 -14.355 1.00 76.75 131 ALA A N 1
ATOM 999 C CA . ALA A 1 131 ? 2.884 -3.512 -14.104 1.00 76.75 131 ALA A CA 1
ATOM 1000 C C . ALA A 1 131 ? 2.123 -3.209 -15.396 1.00 76.75 131 ALA A C 1
ATOM 1002 O O . ALA A 1 131 ? 2.134 -2.086 -15.892 1.00 76.75 131 ALA A O 1
ATOM 1003 N N . THR A 1 132 ? 1.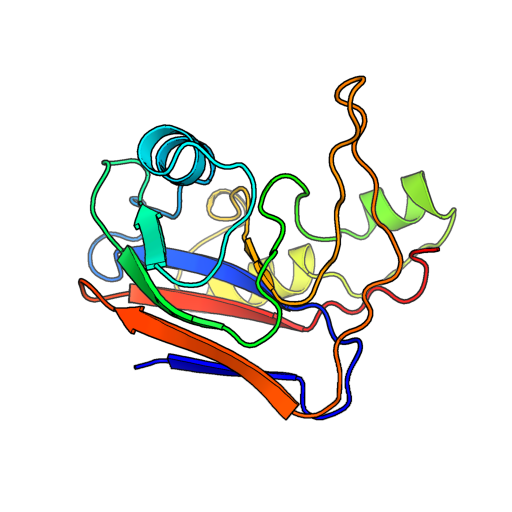416 -4.202 -15.924 1.00 74.88 132 THR A N 1
ATOM 1004 C CA . THR A 1 132 ? 0.498 -4.023 -17.054 1.00 74.88 132 THR A CA 1
ATOM 1005 C C . THR A 1 132 ? -0.888 -3.666 -16.516 1.00 74.88 132 THR A C 1
ATOM 1007 O O . THR A 1 132 ? -1.776 -4.513 -16.428 1.00 74.88 132 THR A O 1
ATOM 1010 N N . THR A 1 133 ? -1.072 -2.414 -16.082 1.00 87.06 133 THR A N 1
ATOM 1011 C CA . THR A 1 133 ? -2.417 -1.879 -15.817 1.00 87.06 133 THR A CA 1
ATOM 1012 C C . THR A 1 133 ? -2.938 -1.132 -17.033 1.00 87.06 133 THR A C 1
ATOM 1014 O O . THR A 1 133 ? -2.304 -0.213 -17.549 1.00 87.06 133 THR A O 1
ATOM 1017 N N . GLU A 1 134 ? -4.120 -1.537 -17.489 1.00 90.12 134 GLU A N 1
ATOM 1018 C CA . GLU A 1 134 ? -4.804 -0.899 -18.610 1.00 90.12 134 GLU A CA 1
ATOM 1019 C C . GLU A 1 134 ? -5.423 0.440 -18.181 1.00 90.12 134 GLU A C 1
ATOM 1021 O O . GLU A 1 134 ? -5.914 0.547 -17.045 1.00 90.12 134 GLU A O 1
ATOM 1026 N N . PRO A 1 135 ? -5.491 1.443 -19.077 1.00 95.62 135 PRO A N 1
ATOM 1027 C CA . PRO A 1 135 ? -6.252 2.659 -18.829 1.00 95.62 135 PRO A CA 1
ATOM 1028 C C . PRO A 1 135 ? -7.683 2.345 -18.381 1.00 95.62 135 PRO A C 1
ATOM 1030 O O . PRO A 1 135 ? -8.408 1.561 -18.994 1.00 95.62 135 PRO A O 1
ATOM 1033 N N . GLY A 1 136 ? -8.110 2.976 -17.294 1.00 95.81 136 GLY A N 1
ATOM 1034 C CA . GLY A 1 136 ? -9.416 2.760 -16.685 1.00 95.81 136 GLY A CA 1
ATOM 1035 C C . GLY A 1 136 ? -9.450 1.672 -15.611 1.00 95.81 136 GLY A C 1
ATOM 1036 O O . GLY A 1 136 ? -10.510 1.538 -14.984 1.00 95.81 136 GLY A O 1
ATOM 1037 N N . SER A 1 137 ? -8.337 0.966 -15.362 1.00 96.56 137 SER A N 1
ATOM 1038 C CA . SER A 1 137 ? -8.183 0.051 -14.223 1.00 96.56 137 SER A CA 1
ATOM 1039 C C . SER A 1 137 ? -8.573 0.744 -12.921 1.00 96.56 137 SER A C 1
ATOM 1041 O O . SER A 1 137 ? -8.285 1.925 -12.712 1.00 96.56 137 SER A O 1
ATOM 1043 N N . LEU A 1 138 ? -9.280 0.037 -12.043 1.00 97.81 138 LEU A N 1
ATOM 1044 C CA . LEU A 1 138 ? -9.832 0.637 -10.838 1.00 97.81 138 LEU A CA 1
ATOM 1045 C C . LEU A 1 138 ? -9.911 -0.339 -9.675 1.00 97.81 138 LEU A C 1
ATOM 1047 O O . LEU A 1 138 ? -10.015 -1.554 -9.847 1.00 97.81 138 LEU A O 1
ATOM 1051 N N . ILE A 1 139 ? -9.986 0.249 -8.487 1.00 98.31 139 ILE A N 1
ATOM 1052 C CA . ILE A 1 139 ? -10.380 -0.416 -7.250 1.00 98.31 139 ILE A CA 1
ATOM 1053 C C . ILE A 1 139 ? -11.487 0.400 -6.567 1.00 98.31 139 ILE A C 1
ATOM 1055 O O . ILE A 1 139 ? -11.526 1.634 -6.650 1.00 98.31 139 ILE A O 1
ATOM 1059 N N . LYS A 1 140 ? -12.402 -0.281 -5.868 1.00 98.75 140 LYS A N 1
ATOM 1060 C CA . LYS A 1 140 ? -13.440 0.353 -5.036 1.00 98.75 140 LYS A CA 1
ATOM 1061 C C . LYS A 1 140 ? -13.314 -0.091 -3.591 1.00 98.75 140 LYS A C 1
ATOM 1063 O O . LYS A 1 140 ? -13.451 -1.278 -3.286 1.00 98.75 140 LYS A O 1
ATOM 1068 N N . LEU A 1 141 ? -13.162 0.876 -2.695 1.00 98.88 141 LEU A N 1
ATOM 1069 C CA . LEU A 1 141 ? -13.035 0.659 -1.261 1.00 98.88 141 LEU A CA 1
ATOM 1070 C C . LEU A 1 141 ? -14.310 1.094 -0.541 1.00 98.88 141 LEU A C 1
ATOM 1072 O O . LEU A 1 141 ? -14.796 2.224 -0.690 1.00 98.88 141 LEU A O 1
ATOM 1076 N N . ARG A 1 142 ? -14.848 0.189 0.271 1.00 98.88 142 ARG A N 1
ATOM 1077 C CA . ARG A 1 142 ? -15.890 0.503 1.244 1.00 98.88 142 ARG A CA 1
ATOM 1078 C C . ARG A 1 142 ? -15.244 0.744 2.595 1.00 98.88 142 ARG A C 1
ATOM 1080 O O . ARG A 1 142 ? -14.490 -0.101 3.052 1.00 98.88 142 ARG A O 1
ATOM 1087 N N . ALA A 1 143 ? -15.555 1.871 3.220 1.00 98.75 143 ALA A N 1
ATOM 1088 C CA . ALA A 1 143 ? -15.148 2.129 4.592 1.00 98.75 143 ALA A CA 1
ATOM 1089 C C . ALA A 1 143 ? -16.003 1.287 5.547 1.00 98.75 143 ALA A C 1
ATOM 1091 O O . ALA A 1 143 ? -17.228 1.273 5.423 1.00 98.75 143 ALA A O 1
ATOM 1092 N N . GLU A 1 144 ? -15.350 0.561 6.449 1.00 98.75 144 GLU A N 1
ATOM 1093 C CA . GLU A 1 144 ? -15.992 -0.220 7.516 1.00 98.75 144 GLU A CA 1
ATOM 1094 C C . GLU A 1 144 ? -16.133 0.614 8.810 1.00 98.75 144 GLU A C 1
ATOM 1096 O O . GLU A 1 144 ? -16.861 0.237 9.725 1.00 98.75 144 GLU A O 1
ATOM 1101 N N . CYS A 1 145 ? -15.483 1.782 8.864 1.00 98.38 145 CYS A N 1
ATOM 1102 C CA . CYS A 1 145 ? -15.626 2.820 9.887 1.00 98.38 145 CYS A CA 1
ATOM 1103 C C . CYS A 1 145 ? -15.332 4.212 9.288 1.00 98.38 145 CYS A C 1
ATOM 1105 O O . CYS A 1 145 ? -15.169 4.341 8.074 1.00 98.38 145 CYS A O 1
ATOM 1107 N N . ASN A 1 146 ? -15.239 5.261 10.114 1.00 98.31 146 ASN A N 1
ATOM 1108 C CA . ASN A 1 146 ? -14.657 6.528 9.668 1.00 98.31 146 ASN A CA 1
ATOM 1109 C C . ASN A 1 146 ? -13.166 6.314 9.379 1.00 98.31 146 ASN A C 1
ATOM 1111 O O . ASN A 1 146 ? -12.430 5.817 10.230 1.00 98.31 146 ASN A O 1
ATOM 1115 N N . VAL A 1 147 ? -12.725 6.659 8.170 1.00 98.62 147 VAL A N 1
ATOM 1116 C CA . VAL A 1 147 ? -11.356 6.400 7.715 1.00 98.62 147 VAL A CA 1
ATOM 1117 C C . VAL A 1 147 ? -10.749 7.666 7.139 1.00 98.62 147 VAL A C 1
ATOM 1119 O O . VAL A 1 147 ? -11.351 8.309 6.279 1.00 98.62 147 VAL A O 1
ATOM 1122 N N . LEU A 1 148 ? -9.532 7.980 7.579 1.00 98.56 148 LEU A N 1
ATOM 1123 C CA . LEU A 1 148 ? -8.659 8.924 6.893 1.00 98.56 148 LEU A CA 1
ATOM 1124 C C . LEU A 1 148 ? -7.843 8.132 5.871 1.00 98.56 148 LEU A C 1
ATOM 1126 O O . LEU A 1 148 ? -7.100 7.229 6.246 1.00 98.56 148 LEU A O 1
ATOM 1130 N N . ALA A 1 149 ? -8.005 8.446 4.589 1.00 98.44 149 ALA A N 1
ATOM 1131 C CA . ALA A 1 149 ? -7.249 7.845 3.495 1.00 98.44 149 ALA A CA 1
ATOM 1132 C C . ALA A 1 149 ? -6.282 8.880 2.914 1.00 98.44 149 ALA A C 1
ATOM 1134 O O . ALA A 1 149 ? -6.689 10.003 2.624 1.00 98.44 149 ALA A O 1
ATOM 1135 N N . VAL A 1 150 ? -5.023 8.490 2.725 1.00 98.56 150 VAL A N 1
ATOM 1136 C CA . VAL A 1 150 ? -3.958 9.351 2.201 1.00 98.56 150 VAL A CA 1
ATOM 1137 C C . VAL A 1 150 ? -3.338 8.660 0.995 1.00 98.56 150 VAL A C 1
ATOM 1139 O O . VAL A 1 150 ? -2.990 7.481 1.060 1.00 98.56 150 VAL A O 1
ATOM 1142 N N . LEU A 1 151 ? -3.236 9.384 -0.117 1.00 98.25 151 LEU A N 1
ATOM 1143 C CA . LEU A 1 151 ? -2.828 8.842 -1.408 1.00 98.25 151 LEU A CA 1
ATOM 1144 C C . LEU A 1 151 ? -1.650 9.631 -1.963 1.00 98.25 151 LEU A C 1
ATOM 1146 O O . LEU A 1 151 ? -1.616 10.855 -1.856 1.00 98.25 151 LEU A O 1
ATOM 1150 N N . SER A 1 152 ? -0.731 8.930 -2.614 1.00 98.56 152 SER A N 1
ATOM 1151 C CA . SER A 1 152 ? 0.336 9.528 -3.405 1.00 98.56 152 SER A CA 1
ATOM 1152 C C . SER A 1 152 ? 0.370 8.877 -4.780 1.00 98.56 152 SER A C 1
ATOM 1154 O O . SER A 1 152 ? 0.608 7.675 -4.893 1.00 98.56 152 SER A O 1
ATOM 1156 N N . ASN A 1 153 ? 0.183 9.673 -5.833 1.00 97.38 153 ASN A N 1
ATOM 1157 C CA . ASN A 1 153 ? 0.508 9.230 -7.186 1.00 97.38 153 ASN A CA 1
ATOM 1158 C C . ASN A 1 153 ? 2.029 9.105 -7.269 1.00 97.38 153 ASN A C 1
ATOM 1160 O O . ASN A 1 153 ? 2.738 10.105 -7.140 1.00 97.38 153 ASN A O 1
ATOM 1164 N N . CYS A 1 154 ? 2.525 7.877 -7.407 1.00 96.62 154 CYS A N 1
ATOM 1165 C CA . CYS A 1 154 ? 3.949 7.609 -7.306 1.00 96.62 154 CYS A CA 1
ATOM 1166 C C . CYS A 1 154 ? 4.722 8.311 -8.434 1.00 96.62 154 CYS A C 1
ATOM 1168 O O . CYS A 1 154 ? 4.429 8.051 -9.600 1.00 96.62 154 CYS A O 1
ATOM 1170 N N . PRO A 1 155 ? 5.706 9.182 -8.119 1.00 95.50 155 PRO A N 1
ATOM 1171 C CA . PRO A 1 155 ? 6.481 9.902 -9.131 1.00 95.50 155 PRO A CA 1
ATOM 1172 C C . PRO A 1 155 ? 7.649 9.070 -9.687 1.00 95.50 155 PRO A C 1
ATOM 1174 O O . PRO A 1 155 ? 8.520 9.605 -10.369 1.00 95.50 155 PRO A O 1
ATOM 1177 N N . GLN A 1 156 ? 7.734 7.782 -9.342 1.00 89.81 156 GLN A N 1
ATOM 1178 C CA . GLN A 1 156 ? 8.838 6.922 -9.747 1.00 89.81 156 GLN A CA 1
ATOM 1179 C C . GLN A 1 156 ? 8.779 6.608 -11.245 1.00 89.81 156 GLN A C 1
ATOM 1181 O O . GLN A 1 156 ? 7.806 6.033 -11.717 1.00 89.81 156 GLN A O 1
ATOM 1186 N N . MET A 1 157 ? 9.873 6.893 -11.952 1.00 88.75 157 MET A N 1
ATOM 1187 C CA . MET A 1 157 ? 10.022 6.661 -13.396 1.00 88.75 157 MET A CA 1
ATOM 1188 C C . MET A 1 157 ? 11.164 5.689 -13.740 1.00 88.75 157 MET A C 1
ATOM 1190 O O . MET A 1 157 ? 11.415 5.429 -14.911 1.00 88.75 157 MET A O 1
ATOM 1194 N N . HIS A 1 158 ? 11.900 5.196 -12.738 1.00 85.50 158 HIS A N 1
ATOM 1195 C CA . HIS A 1 158 ? 13.142 4.430 -12.912 1.00 85.50 158 HIS A CA 1
ATOM 1196 C C . HIS A 1 158 ? 13.025 2.953 -12.522 1.00 85.50 158 HIS A C 1
ATOM 1198 O O . HIS A 1 158 ? 14.031 2.246 -12.520 1.00 85.50 158 HIS A O 1
ATOM 1204 N N . ASN A 1 159 ? 11.826 2.487 -12.156 1.00 80.44 159 ASN A N 1
ATOM 1205 C CA . ASN A 1 159 ? 11.606 1.053 -11.986 1.00 80.44 159 ASN A CA 1
ATOM 1206 C C . ASN A 1 159 ? 11.833 0.350 -13.343 1.00 80.44 159 ASN A C 1
ATOM 1208 O O . ASN A 1 159 ? 11.431 0.915 -14.361 1.00 80.44 159 ASN A O 1
ATOM 1212 N N . PRO A 1 160 ? 12.503 -0.816 -13.354 1.00 63.75 160 PRO A N 1
ATOM 1213 C CA . PRO A 1 160 ? 12.746 -1.586 -14.570 1.00 63.75 160 PRO A CA 1
ATOM 1214 C C . PRO A 1 160 ? 11.464 -2.159 -15.177 1.00 63.75 160 PRO A C 1
ATOM 1216 O O . PRO A 1 160 ? 10.480 -2.355 -14.423 1.00 63.75 160 PRO A O 1
#

Foldseek 3Di:
DDKDWQQAWPWKKWKWKAQPVDRVFTWDLPLQCVVVVHQFDAAQGFTATPVRHTFKHWPDFPQGGWGQPDFWDDQVVCCVPPVDRDDDTPLVQCQVVLVVVVHHSVSRDRTIIPQWDWDQDPVRDTFTDRRGTHRGGMIDMDTPHDMDMGMDRGPDDRGD

Secondary structure (DSSP, 8-state):
-EEEE-SSS---EEEEEEETT-TTSBB-HHHHHHHHT-SSB-TTPEEEBTTS-EEEEEE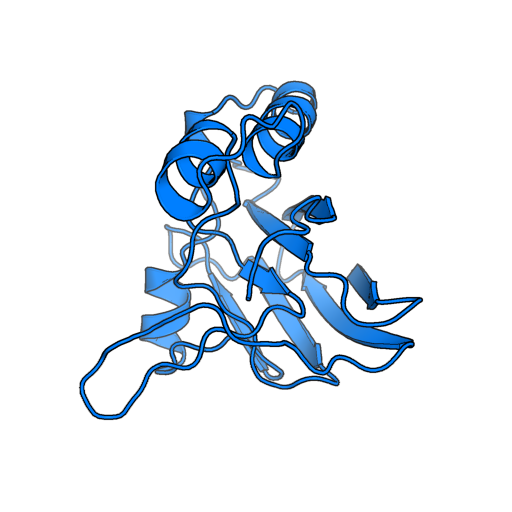EESS--BB-SSPPP-HHHHHHHHS---S--HHHHHHHHHHTTT--GGG--S-EEET-B-PBPTTS-B--B---PPTT-EEEEEESS-EEEEEEE-------

pLDDT: mean 95.95, std 4.63, range [63.75, 98.88]

Sequence (160 aa):
MLVIRDTHGQQAVDFLCYDADKPSDRYSATNTVKVQGNVYVGKGTVLYADSGKPLLKVTEDTVGKHDTIYGCCSNPNNELRYGVKTTESCYTNFTQELQKHGMDVTSIVPNVNWFMSVPVLDDGSAGVAEATTEPGSLIKLRAECNVLAVLSNCPQMHNP

Radius of gyration: 15.04 Å; chains: 1; bounding box: 39×39×36 Å